Protein AF-A0A315WC44-F1 (afdb_monomer)

Structure (mmCIF, N/CA/C/O backbone):
data_AF-A0A315WC44-F1
#
_entry.id   AF-A0A315WC44-F1
#
loop_
_atom_site.group_PDB
_atom_site.id
_atom_site.type_symbol
_atom_site.label_atom_id
_atom_site.label_alt_id
_atom_site.label_comp_id
_atom_site.label_asym_id
_atom_site.label_entity_id
_atom_site.label_seq_id
_atom_site.pdbx_PDB_ins_code
_atom_site.Cartn_x
_atom_site.Cartn_y
_atom_site.Cartn_z
_atom_site.occupancy
_atom_site.B_iso_or_equiv
_atom_site.auth_seq_id
_atom_site.auth_comp_id
_atom_site.auth_asym_id
_atom_site.auth_atom_id
_atom_site.pdbx_PDB_model_num
ATOM 1 N N . MET A 1 1 ? -19.788 8.033 -0.203 1.00 69.56 1 MET A N 1
ATOM 2 C CA . MET A 1 1 ? -19.761 9.304 0.555 1.00 69.56 1 MET A CA 1
ATOM 3 C C . MET A 1 1 ? -18.329 9.817 0.556 1.00 69.56 1 MET A C 1
ATOM 5 O O . MET A 1 1 ? -17.431 9.000 0.686 1.00 69.56 1 MET A O 1
ATOM 9 N N . ALA A 1 2 ? -18.094 11.113 0.344 1.00 72.69 2 ALA A N 1
ATOM 10 C CA . ALA A 1 2 ? -16.749 11.688 0.423 1.00 72.69 2 ALA A CA 1
ATOM 11 C C . ALA A 1 2 ? -16.596 12.396 1.773 1.00 72.69 2 ALA A C 1
ATOM 13 O O . ALA A 1 2 ? -17.331 13.344 2.052 1.00 72.69 2 ALA A O 1
ATOM 14 N N . VAL A 1 3 ? -15.670 11.925 2.608 1.00 80.12 3 VAL A N 1
ATOM 15 C CA . VAL A 1 3 ? -15.402 12.501 3.931 1.00 80.12 3 VAL A CA 1
ATOM 16 C C . VAL A 1 3 ? -14.093 13.278 3.881 1.00 80.12 3 VAL A C 1
ATOM 18 O O . VAL A 1 3 ? -13.116 12.837 3.279 1.00 80.12 3 VAL A O 1
ATOM 21 N N . ARG A 1 4 ? -14.079 14.464 4.492 1.00 77.88 4 ARG A N 1
ATOM 22 C CA . ARG A 1 4 ? -12.858 15.252 4.662 1.00 77.88 4 ARG A CA 1
ATOM 23 C C . ARG A 1 4 ? -12.190 14.833 5.962 1.00 77.88 4 ARG A C 1
ATOM 25 O O . ARG A 1 4 ? -12.836 14.833 7.005 1.00 77.88 4 ARG A O 1
ATOM 32 N N . ALA A 1 5 ? -10.908 14.525 5.885 1.00 75.44 5 ALA A N 1
ATOM 33 C CA . ALA A 1 5 ? -10.076 14.212 7.032 1.00 75.44 5 ALA A CA 1
ATOM 34 C C . ALA A 1 5 ? -8.780 15.025 6.951 1.00 75.44 5 ALA A C 1
ATOM 36 O O . ALA A 1 5 ? -8.363 15.462 5.877 1.00 75.44 5 ALA A O 1
ATOM 37 N N . SER A 1 6 ? -8.164 15.264 8.097 1.00 75.69 6 SER A N 1
ATOM 38 C CA . SER A 1 6 ? -6.854 15.892 8.187 1.00 75.69 6 SER A CA 1
ATOM 39 C C . SER A 1 6 ? -6.045 15.159 9.243 1.00 75.69 6 SER A C 1
ATOM 41 O O . SER A 1 6 ? -6.572 14.734 10.267 1.00 75.69 6 SER A O 1
ATOM 43 N N . PHE A 1 7 ? -4.760 14.975 8.968 1.00 72.25 7 PHE A N 1
ATOM 44 C CA . PHE A 1 7 ? -3.842 14.258 9.840 1.00 72.25 7 PHE A CA 1
ATOM 45 C C . PHE A 1 7 ? -2.723 15.211 10.244 1.00 72.25 7 PHE A C 1
ATOM 47 O O . PHE A 1 7 ? -2.008 15.711 9.382 1.00 72.25 7 PHE A O 1
ATOM 54 N N . GLU A 1 8 ? -2.602 15.534 11.533 1.00 76.31 8 GLU A N 1
ATOM 55 C CA . GLU A 1 8 ? -1.594 16.482 12.047 1.00 76.31 8 GLU A CA 1
ATOM 56 C C . GLU A 1 8 ? -1.573 17.840 11.306 1.00 76.31 8 GLU A C 1
ATOM 58 O O . GLU A 1 8 ? -0.514 18.403 11.045 1.00 76.31 8 GLU A O 1
ATOM 63 N N . LYS A 1 9 ? -2.754 18.386 10.968 1.00 76.25 9 LYS A N 1
ATOM 64 C CA . LYS A 1 9 ? -2.935 19.607 10.145 1.00 76.25 9 LYS A CA 1
ATOM 65 C C . LYS A 1 9 ? -2.509 19.470 8.673 1.00 76.25 9 LYS A C 1
ATOM 67 O O . LYS A 1 9 ? -2.544 20.462 7.949 1.00 76.25 9 LYS A O 1
ATOM 72 N N . ASN A 1 10 ? -2.186 18.265 8.209 1.00 77.56 10 ASN A N 1
ATOM 73 C CA . ASN A 1 10 ? -1.952 17.965 6.801 1.00 77.56 10 ASN A CA 1
ATOM 74 C C . ASN A 1 10 ? -3.227 17.448 6.131 1.00 77.56 10 ASN A C 1
ATOM 76 O O . ASN A 1 10 ? -3.962 16.633 6.691 1.00 77.56 10 ASN A O 1
ATOM 80 N N . ASN A 1 11 ? -3.454 17.892 4.895 1.00 83.06 11 ASN A N 1
ATOM 81 C CA . ASN A 1 11 ? -4.591 17.465 4.075 1.00 83.06 11 ASN A CA 1
ATOM 82 C C . ASN A 1 11 ? -4.255 16.261 3.170 1.00 83.06 11 ASN A C 1
ATOM 84 O O . ASN A 1 11 ? -5.135 15.716 2.509 1.00 83.06 11 ASN A O 1
ATOM 88 N N . GLU A 1 12 ? -2.995 15.821 3.136 1.00 84.69 12 GLU A N 1
ATOM 89 C CA . GLU A 1 12 ? -2.528 14.708 2.302 1.00 84.69 12 GLU A CA 1
ATOM 90 C C . GLU A 1 12 ? -2.745 13.345 2.974 1.00 84.69 12 GLU A C 1
ATOM 92 O O . GLU A 1 12 ? -1.804 12.631 3.316 1.00 84.69 12 GLU A O 1
ATOM 97 N N . ILE A 1 13 ? -4.006 12.953 3.164 1.00 84.62 13 ILE A N 1
ATOM 98 C CA . ILE A 1 13 ? -4.350 11.697 3.855 1.00 84.62 13 ILE A CA 1
ATOM 99 C C . ILE A 1 13 ? -3.769 10.470 3.131 1.00 84.62 13 ILE A C 1
ATOM 101 O O . ILE A 1 13 ? -3.351 9.509 3.773 1.00 84.62 13 ILE A O 1
ATOM 105 N N . GLY A 1 14 ? -3.687 10.513 1.796 1.00 83.62 14 GLY A N 1
ATOM 106 C CA . GLY A 1 14 ? -3.157 9.417 0.975 1.00 83.62 14 GLY A CA 1
ATOM 107 C C . GLY A 1 14 ? -1.680 9.094 1.224 1.00 83.62 14 GLY A C 1
ATOM 108 O O . GLY A 1 14 ? -1.214 8.034 0.814 1.00 83.62 14 GLY A O 1
ATOM 109 N N . CYS A 1 15 ? -0.946 9.975 1.911 1.00 85.38 15 CYS A N 1
ATOM 110 C CA . CYS A 1 15 ? 0.415 9.707 2.363 1.00 85.38 15 CYS A CA 1
ATOM 111 C C . CYS A 1 15 ? 0.439 8.829 3.627 1.00 85.38 15 CYS A C 1
ATOM 113 O O . CYS A 1 15 ? 1.356 8.027 3.801 1.00 85.38 15 CYS A O 1
ATOM 115 N N . PHE A 1 16 ? -0.575 8.947 4.486 1.00 87.00 16 PHE A N 1
ATOM 116 C CA . PHE A 1 16 ? -0.620 8.331 5.817 1.00 87.00 16 PHE A CA 1
ATOM 117 C C . PHE A 1 16 ? -1.511 7.088 5.884 1.00 87.00 16 PHE A C 1
ATOM 119 O O . PHE A 1 16 ? -1.280 6.216 6.715 1.00 87.00 16 PHE A O 1
ATOM 126 N N . ALA A 1 17 ? -2.498 6.977 4.997 1.00 87.31 17 ALA A N 1
ATOM 127 C CA . ALA A 1 17 ? -3.407 5.840 4.940 1.00 87.31 17 ALA A CA 1
ATOM 128 C C . ALA A 1 17 ? -3.390 5.178 3.562 1.00 87.31 17 ALA A C 1
ATOM 130 O O . ALA A 1 17 ? -3.169 5.830 2.535 1.00 87.31 17 ALA A O 1
ATOM 131 N N . LYS A 1 18 ? -3.667 3.873 3.536 1.00 89.12 18 LYS A N 1
ATOM 132 C CA . LYS A 1 18 ? -3.861 3.120 2.302 1.00 89.12 18 LYS A CA 1
ATOM 133 C C . LYS A 1 18 ? -5.126 2.282 2.364 1.00 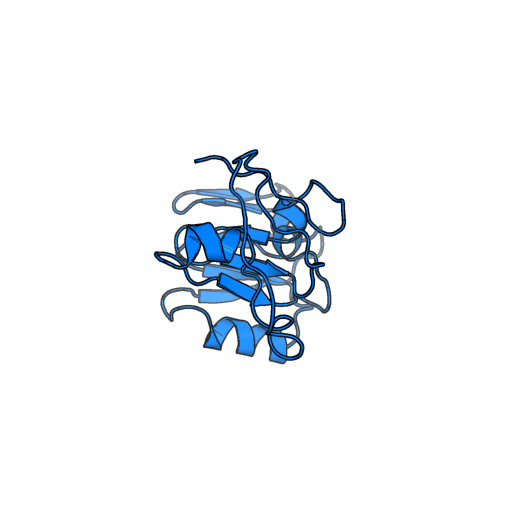89.12 18 LYS A C 1
ATOM 135 O O . LYS A 1 18 ? -5.250 1.383 3.187 1.00 89.12 18 LYS A O 1
ATOM 140 N N . LEU A 1 19 ? -6.054 2.612 1.473 1.00 89.50 19 LEU A N 1
ATOM 141 C CA . LEU A 1 19 ? -7.351 1.965 1.340 1.00 89.50 19 LEU A CA 1
ATOM 142 C C . LEU A 1 19 ? -7.311 0.976 0.179 1.00 89.50 19 LEU A C 1
ATOM 144 O O . LEU A 1 19 ? -6.870 1.325 -0.916 1.00 89.50 19 LEU A O 1
ATOM 148 N N . THR A 1 20 ? -7.804 -0.232 0.421 1.00 88.94 20 THR A N 1
ATOM 149 C CA . THR A 1 20 ? -8.068 -1.242 -0.608 1.00 88.94 20 THR A CA 1
ATOM 150 C C . THR A 1 20 ? -9.492 -1.771 -0.450 1.00 88.94 20 THR A C 1
ATOM 152 O O . THR A 1 20 ? -10.194 -1.418 0.497 1.00 88.94 20 THR A O 1
ATOM 155 N N . ASN A 1 21 ? -9.915 -2.647 -1.360 1.00 87.75 21 ASN A N 1
ATOM 156 C CA . ASN A 1 21 ? -11.247 -3.248 -1.314 1.00 87.75 21 ASN A CA 1
ATOM 157 C C . ASN A 1 21 ? -11.447 -4.209 -0.127 1.00 87.75 21 ASN A C 1
ATOM 159 O O . ASN A 1 21 ? -12.590 -4.501 0.213 1.00 87.75 21 ASN A O 1
ATOM 163 N N . THR A 1 22 ? -10.373 -4.722 0.489 1.00 87.25 22 THR A N 1
ATOM 164 C CA . THR A 1 22 ? -10.461 -5.725 1.571 1.00 87.25 22 THR A CA 1
ATOM 165 C C . THR A 1 22 ? -9.788 -5.342 2.873 1.00 87.25 22 THR A C 1
ATOM 167 O O . THR A 1 22 ? -10.113 -5.939 3.893 1.00 87.25 22 THR A O 1
ATOM 170 N N . TYR A 1 23 ? -8.868 -4.382 2.880 1.00 89.38 23 TYR A N 1
ATOM 171 C CA . TYR A 1 23 ? -8.210 -3.922 4.102 1.00 89.38 23 TYR A CA 1
ATOM 172 C C . TYR A 1 23 ? -7.829 -2.444 4.010 1.00 89.38 23 TYR A C 1
ATOM 174 O O . TYR A 1 23 ? -7.617 -1.890 2.926 1.00 89.38 23 TYR A O 1
ATOM 182 N N . CYS A 1 24 ? -7.702 -1.809 5.170 1.00 88.69 24 CYS A N 1
ATOM 183 C CA . CYS A 1 24 ? -7.207 -0.449 5.302 1.00 88.69 24 CYS A CA 1
ATOM 184 C C . CYS A 1 24 ? -5.980 -0.437 6.215 1.00 88.69 24 CYS A C 1
ATOM 186 O O . CYS A 1 24 ? -6.023 -0.970 7.320 1.00 88.69 24 CYS A O 1
ATOM 188 N N . LEU A 1 25 ? -4.897 0.199 5.770 1.00 88.69 25 LEU A N 1
ATOM 189 C CA . LEU A 1 25 ? -3.715 0.464 6.589 1.00 88.69 25 LEU A CA 1
ATOM 190 C C . LEU A 1 25 ? -3.699 1.936 6.993 1.00 88.69 25 LEU A C 1
ATOM 192 O O . LEU A 1 25 ? -3.834 2.811 6.135 1.00 88.69 25 LEU A O 1
ATOM 196 N N . VAL A 1 26 ? -3.500 2.211 8.276 1.00 87.38 26 VAL A N 1
ATOM 197 C CA . VAL A 1 26 ? -3.444 3.566 8.839 1.00 87.38 26 VAL A CA 1
ATOM 198 C C . VAL A 1 26 ? -2.155 3.727 9.639 1.00 87.38 26 VAL A C 1
ATOM 200 O O . VAL A 1 26 ? -1.686 2.795 10.292 1.00 87.38 26 VAL A O 1
ATOM 203 N N . ALA A 1 27 ? -1.542 4.905 9.538 1.00 85.88 27 ALA A N 1
ATOM 204 C CA . ALA A 1 27 ? -0.339 5.237 10.284 1.00 85.88 27 ALA A CA 1
ATOM 205 C C . ALA A 1 27 ? -0.603 5.342 11.785 1.00 85.88 27 ALA A C 1
ATOM 207 O O . ALA A 1 27 ? -1.554 5.991 12.216 1.00 85.88 27 ALA A O 1
ATOM 208 N N . ILE A 1 28 ? 0.299 4.771 12.583 1.00 78.88 28 ILE A N 1
ATOM 209 C CA . ILE A 1 28 ? 0.268 4.933 14.037 1.00 78.88 28 ILE A CA 1
ATOM 210 C C . ILE A 1 28 ? 0.523 6.406 14.402 1.00 78.88 28 ILE A C 1
ATOM 212 O O . ILE A 1 28 ? 1.578 6.972 14.100 1.00 78.88 28 ILE A O 1
ATOM 216 N N . GLY A 1 29 ? -0.443 6.984 15.118 1.00 66.00 29 GLY A N 1
ATOM 217 C CA . GLY A 1 29 ? -0.347 8.276 15.791 1.00 66.00 29 GLY A CA 1
ATOM 218 C C . GLY A 1 29 ? -1.023 9.415 15.037 1.00 66.00 29 GLY A C 1
ATOM 219 O O . GLY A 1 29 ? -0.496 9.876 14.042 1.00 66.00 29 GLY A O 1
ATOM 220 N N . GLY A 1 30 ? -2.127 9.929 15.573 1.00 54.50 30 GLY A N 1
ATOM 221 C CA . GLY A 1 30 ? -2.789 11.164 15.155 1.00 54.50 30 GLY A CA 1
ATOM 222 C C . GLY A 1 30 ? -3.493 11.788 16.361 1.00 54.50 30 GLY A C 1
ATOM 223 O O . GLY A 1 30 ? -3.991 11.072 17.228 1.00 54.50 30 GLY A O 1
ATOM 224 N N . SER A 1 31 ? -3.461 13.117 16.473 1.00 42.72 31 SER A N 1
ATOM 225 C CA . SER A 1 31 ? -4.110 13.842 17.569 1.00 42.72 31 SER A CA 1
ATOM 226 C C . SER A 1 31 ? -5.638 13.862 17.429 1.00 42.72 31 SER A C 1
ATOM 228 O O . SER A 1 31 ? -6.175 13.867 16.326 1.00 42.72 31 SER A O 1
ATOM 230 N N . GLU A 1 32 ? -6.304 13.923 18.584 1.00 46.84 32 GLU A N 1
ATOM 231 C CA . GLU A 1 32 ? -7.736 13.777 18.918 1.00 46.84 32 GLU A CA 1
ATOM 232 C C . GLU A 1 32 ? -8.772 14.612 18.112 1.00 46.84 32 GLU A C 1
ATOM 234 O O . GLU A 1 32 ? -9.956 14.595 18.438 1.00 46.84 32 GLU A O 1
ATOM 239 N N . ASN A 1 33 ? -8.399 15.331 17.048 1.00 42.66 33 ASN A N 1
ATOM 240 C CA . ASN A 1 33 ? -9.320 16.166 16.261 1.00 42.66 33 ASN A CA 1
ATOM 241 C C . ASN A 1 33 ? -9.874 15.450 15.025 1.00 42.66 33 ASN A C 1
ATOM 243 O O . ASN A 1 33 ? -9.962 16.027 13.941 1.00 42.66 33 ASN A O 1
ATOM 247 N N . PHE A 1 34 ? -10.309 14.206 15.210 1.00 43.59 34 PHE A N 1
ATOM 248 C CA . PHE A 1 34 ? -11.029 13.442 14.195 1.00 43.59 34 PHE A CA 1
ATOM 249 C C . PHE A 1 34 ? -12.559 13.600 14.304 1.00 43.59 34 PHE A C 1
ATOM 251 O O . PHE A 1 34 ? -13.319 12.683 14.004 1.00 43.59 34 PHE A O 1
ATOM 258 N N . TYR A 1 35 ? -13.049 14.770 14.731 1.00 34.66 35 TYR 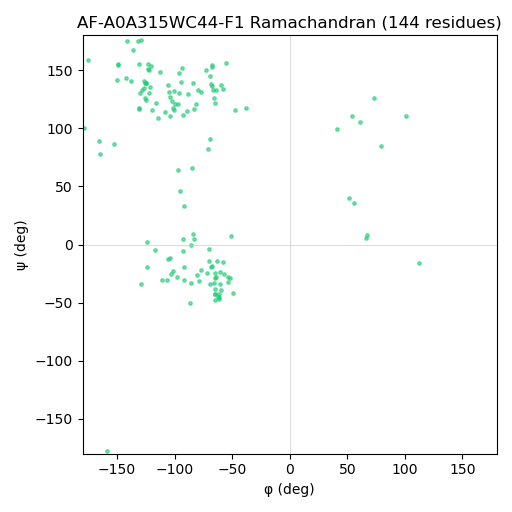A N 1
ATOM 259 C CA . TYR A 1 35 ? -14.487 15.020 14.848 1.00 34.66 35 TYR A CA 1
ATOM 260 C C . TYR A 1 35 ? -15.053 15.854 13.697 1.00 34.66 35 TYR A C 1
ATOM 262 O O . TYR A 1 35 ? -14.667 16.989 13.420 1.00 34.66 35 TYR A O 1
ATOM 270 N N . ARG A 1 36 ? -16.050 15.237 13.066 1.00 33.34 36 ARG A N 1
ATOM 271 C CA . ARG A 1 36 ? -17.081 15.794 12.194 1.00 33.34 36 ARG A CA 1
ATOM 272 C C . ARG A 1 36 ? -17.555 17.172 12.690 1.00 33.34 36 ARG A C 1
ATOM 274 O O . ARG A 1 36 ? -18.190 17.270 13.736 1.00 33.34 36 ARG A O 1
ATOM 281 N N . TRP A 1 37 ? -17.350 18.226 11.899 1.00 26.27 37 TRP A N 1
ATOM 282 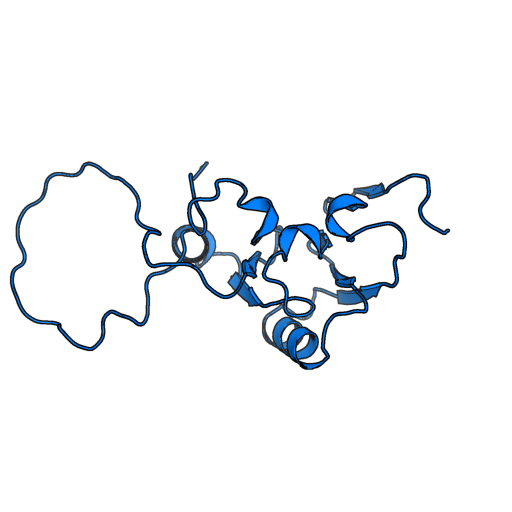C CA . TRP A 1 37 ? -18.166 19.438 12.021 1.00 26.27 37 TRP A CA 1
ATOM 283 C C . TRP A 1 37 ? -19.581 19.100 11.533 1.00 26.27 37 TRP A C 1
ATOM 285 O O . TRP A 1 37 ? -19.875 19.202 10.344 1.00 26.27 37 TRP A O 1
ATOM 295 N N . VAL A 1 38 ? -20.464 18.662 12.433 1.00 32.03 38 VAL A N 1
ATOM 296 C CA . VAL A 1 38 ? -21.904 18.850 12.222 1.00 32.03 38 VAL A CA 1
ATOM 297 C C . VAL A 1 38 ? -22.314 20.049 13.067 1.00 32.03 38 VAL A C 1
ATOM 299 O O . VAL A 1 38 ? -22.236 19.959 14.294 1.00 32.03 38 VAL A O 1
ATOM 302 N N . PRO A 1 39 ? -22.766 21.167 12.478 1.00 31.56 39 PRO A N 1
ATOM 303 C CA . PRO A 1 39 ? -23.479 22.173 13.243 1.00 31.56 39 PRO A CA 1
ATOM 304 C C . PRO A 1 39 ? -24.853 21.588 13.591 1.00 31.56 39 PRO A C 1
ATOM 306 O O . PRO A 1 39 ? -25.834 21.831 12.897 1.00 31.56 39 PRO A O 1
ATOM 309 N N . THR A 1 40 ? -24.930 20.772 14.645 1.00 32.47 40 THR A N 1
ATOM 310 C CA . THR A 1 40 ? -26.219 20.370 15.219 1.00 32.47 40 THR A CA 1
ATOM 311 C C . THR A 1 40 ? -26.327 20.930 16.619 1.00 32.47 40 THR A C 1
ATOM 313 O O . THR A 1 40 ? -25.665 20.491 17.555 1.00 32.47 40 THR A O 1
ATOM 316 N N . CYS A 1 41 ? -27.201 21.919 16.745 1.00 33.81 41 CYS A N 1
ATOM 317 C CA . CYS A 1 41 ? -27.808 22.328 17.993 1.00 33.81 41 CYS A CA 1
ATOM 318 C C . CYS A 1 41 ? -28.338 21.103 18.764 1.00 33.81 41 CYS A C 1
ATOM 320 O O . CYS A 1 41 ? -29.270 20.454 18.296 1.00 33.81 41 CYS A O 1
ATOM 322 N N . ARG A 1 42 ? -27.786 20.812 19.948 1.00 36.62 42 ARG A N 1
ATOM 323 C CA . ARG A 1 42 ? -28.466 20.218 21.127 1.00 36.62 42 ARG A CA 1
ATOM 324 C C . ARG A 1 42 ? -27.435 20.111 22.255 1.00 36.62 42 ARG A C 1
ATOM 326 O O . ARG A 1 42 ? -26.471 19.375 22.151 1.00 36.62 42 ARG A O 1
ATOM 333 N N . ALA A 1 43 ? -27.440 21.033 23.212 1.00 38.75 43 ALA A N 1
ATOM 334 C CA . ALA A 1 43 ? -28.243 20.978 24.437 1.00 38.75 43 ALA A CA 1
ATOM 335 C C . ALA A 1 43 ? -27.926 19.758 25.332 1.00 38.75 43 ALA A C 1
ATOM 337 O O . ALA A 1 43 ? -28.385 18.657 25.063 1.00 38.75 43 ALA A O 1
ATOM 338 N N . ARG A 1 44 ? -27.213 20.053 26.433 1.00 40.06 44 ARG A N 1
ATOM 339 C CA . ARG A 1 44 ? -27.183 19.387 27.755 1.00 40.06 44 ARG A CA 1
ATOM 340 C C . ARG A 1 44 ? -26.902 17.875 27.844 1.00 40.06 44 ARG A C 1
ATOM 342 O O . ARG A 1 44 ? -27.799 17.066 27.664 1.00 40.06 44 ARG A O 1
ATOM 349 N N . ALA A 1 45 ? -25.723 17.560 28.385 1.00 33.06 45 ALA A N 1
ATOM 350 C CA . ALA A 1 45 ? -25.520 16.643 29.522 1.00 33.06 45 ALA A CA 1
ATOM 351 C C . ALA A 1 45 ? -24.078 16.863 30.041 1.00 33.06 45 ALA A C 1
ATOM 353 O O . ALA A 1 45 ? -23.120 16.489 29.381 1.00 33.06 45 ALA A O 1
ATOM 354 N N . SER A 1 46 ? -23.809 17.782 30.971 1.00 34.69 46 SER A N 1
ATOM 355 C CA . SER A 1 46 ? -23.804 17.610 32.434 1.00 34.69 46 SER A CA 1
ATOM 356 C C . SER A 1 46 ? -23.185 16.302 32.963 1.00 34.69 46 SER A C 1
ATOM 358 O 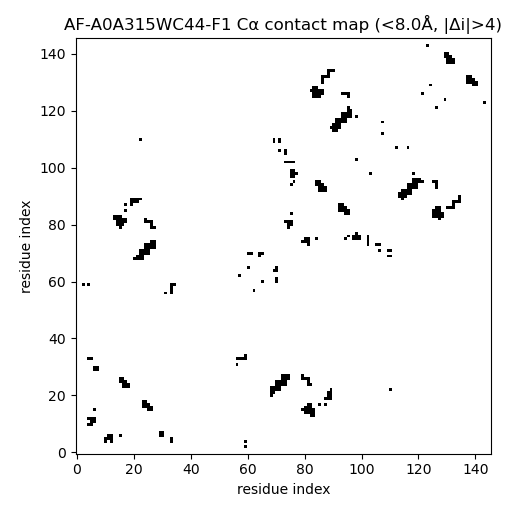O . SER A 1 46 ? -23.884 15.307 33.086 1.00 34.69 46 SER A O 1
ATOM 360 N N . VAL A 1 47 ? -21.925 16.435 33.406 1.00 43.22 47 VAL A N 1
ATOM 361 C CA . VAL A 1 47 ? -21.341 15.885 34.650 1.00 43.22 47 VAL A CA 1
ATOM 362 C C . VAL A 1 47 ? -21.063 14.367 34.706 1.00 43.22 47 VAL A C 1
ATOM 364 O O . VAL A 1 47 ? -21.962 13.551 34.584 1.00 43.22 47 VAL A O 1
ATOM 367 N N . LEU A 1 48 ? -19.796 14.046 35.031 1.00 36.88 48 LEU A N 1
ATOM 368 C CA . LEU A 1 48 ? -19.209 12.742 35.411 1.00 36.88 48 LEU A CA 1
ATOM 369 C C . LEU A 1 48 ? -18.879 11.733 34.294 1.00 36.88 48 LEU A C 1
ATOM 371 O O . LEU A 1 48 ? -19.598 10.766 34.112 1.00 36.88 48 LEU A O 1
ATOM 375 N N . THR A 1 49 ? -17.688 11.876 33.696 1.00 33.66 49 THR A N 1
ATOM 376 C CA . THR A 1 49 ? -16.724 10.770 33.465 1.00 33.66 49 THR A CA 1
ATOM 377 C C . THR A 1 49 ? -15.345 11.354 33.121 1.00 33.66 49 THR A C 1
ATOM 379 O O . THR A 1 49 ? -14.934 11.396 31.964 1.00 33.66 49 THR A O 1
ATOM 382 N N . ASN A 1 50 ? -14.614 11.827 34.133 1.00 36.69 50 ASN A N 1
ATOM 383 C CA . ASN A 1 50 ? -13.167 12.028 34.022 1.00 36.69 50 ASN A CA 1
ATOM 384 C C . ASN A 1 50 ? -12.470 10.686 34.320 1.00 36.69 50 ASN A C 1
ATOM 386 O O . ASN A 1 50 ? -12.862 10.014 35.269 1.00 36.69 50 ASN A O 1
ATOM 390 N N . ILE A 1 51 ? -11.427 10.357 33.539 1.00 34.47 51 ILE A N 1
ATOM 391 C CA . ILE A 1 51 ? -10.398 9.292 33.707 1.00 34.47 51 ILE A CA 1
ATOM 392 C C . ILE A 1 51 ? -10.421 8.117 32.694 1.00 34.47 51 ILE A C 1
ATOM 394 O O . ILE A 1 51 ? -9.376 7.508 32.497 1.00 34.47 51 ILE A O 1
ATOM 398 N N . TRP A 1 52 ? -11.482 7.871 31.910 1.00 28.12 52 TRP A N 1
ATOM 399 C CA . TRP A 1 52 ? -11.487 6.735 30.946 1.00 28.12 52 TRP A CA 1
ATOM 400 C C . TRP A 1 52 ? -11.759 7.074 29.467 1.00 28.12 52 TRP A C 1
ATOM 402 O O . TRP A 1 52 ? -11.745 6.183 28.625 1.00 28.12 52 TRP A O 1
ATOM 412 N N . ALA A 1 53 ? -11.924 8.350 29.106 1.00 29.80 53 ALA A N 1
ATOM 413 C CA . ALA A 1 53 ? -12.285 8.755 27.738 1.00 29.80 53 ALA A CA 1
ATOM 414 C C . ALA A 1 53 ? -11.098 9.076 26.802 1.00 29.80 53 ALA A C 1
ATOM 416 O O . ALA A 1 53 ? -11.313 9.480 25.667 1.00 29.80 53 ALA A O 1
ATOM 417 N N . LYS A 1 54 ? -9.843 8.879 27.234 1.00 28.12 54 LYS A N 1
ATOM 418 C CA . LYS A 1 54 ? -8.656 9.063 26.369 1.00 28.12 54 LYS A CA 1
ATOM 419 C C . LYS A 1 54 ? -8.324 7.850 25.487 1.00 28.12 54 LYS A C 1
ATOM 421 O O . LYS A 1 54 ? -7.280 7.842 24.846 1.00 28.12 54 LYS A O 1
ATOM 426 N N . ARG A 1 55 ? -9.152 6.796 25.498 1.00 32.16 55 ARG A N 1
ATOM 427 C CA . ARG A 1 55 ? -8.769 5.485 24.947 1.00 32.16 55 ARG A CA 1
ATOM 428 C C . ARG A 1 55 ? -9.581 4.975 23.758 1.00 32.16 55 ARG A C 1
ATOM 430 O O . ARG A 1 55 ? -9.181 3.955 23.227 1.00 32.16 55 ARG A O 1
ATOM 437 N N . LEU A 1 56 ? -10.640 5.640 23.300 1.00 32.22 56 LEU A N 1
ATOM 438 C CA . LEU A 1 56 ? -11.309 5.263 22.044 1.00 32.22 56 LEU A CA 1
ATOM 439 C C . LEU A 1 56 ? -11.986 6.488 21.417 1.00 32.22 56 LEU A C 1
ATOM 441 O O . LEU A 1 56 ? -13.161 6.748 21.659 1.00 32.22 56 LEU A O 1
ATOM 445 N N . ILE A 1 57 ? -11.237 7.256 20.630 1.00 36.44 57 ILE A N 1
ATOM 446 C CA . ILE A 1 57 ? -11.826 8.139 19.619 1.00 36.44 57 ILE A CA 1
ATOM 447 C C . ILE A 1 57 ? -11.587 7.408 18.299 1.00 36.44 57 ILE A C 1
ATOM 449 O O . ILE A 1 57 ? -10.421 7.269 17.933 1.00 36.44 57 ILE A O 1
ATOM 453 N N . PRO A 1 58 ? -12.627 6.874 17.632 1.00 45.81 58 PRO A N 1
ATOM 454 C CA . PRO A 1 58 ? -12.427 6.191 16.365 1.00 45.81 58 PRO A CA 1
ATOM 455 C C . PRO A 1 58 ? -11.969 7.211 15.323 1.00 45.81 58 PRO A C 1
ATOM 457 O O . PRO A 1 58 ? -12.560 8.287 15.190 1.00 45.81 58 PRO A O 1
ATOM 460 N N . ASP A 1 59 ? -10.923 6.878 14.574 1.00 60.25 59 ASP A N 1
ATOM 461 C CA . ASP A 1 59 ? -10.565 7.609 13.358 1.00 60.25 59 ASP A CA 1
ATOM 462 C C . ASP A 1 59 ? -11.778 7.642 12.399 1.00 60.25 59 ASP A C 1
ATOM 464 O O . ASP A 1 59 ? -12.614 6.740 12.448 1.00 60.25 59 ASP A O 1
ATOM 468 N N . VAL A 1 60 ? -11.904 8.607 11.465 1.00 67.88 60 VAL A N 1
ATOM 469 C CA . VAL A 1 60 ? -12.989 8.540 10.434 1.00 67.88 60 VAL A CA 1
ATOM 470 C C . VAL A 1 60 ? -12.972 7.216 9.694 1.00 67.88 60 VAL A C 1
ATOM 472 O O . VAL A 1 60 ? -14.016 6.748 9.252 1.00 67.88 60 VAL A O 1
ATOM 475 N N . PHE A 1 61 ? -11.800 6.597 9.587 1.00 70.00 61 PHE A N 1
ATOM 476 C CA . PHE A 1 61 ? -11.680 5.263 9.035 1.00 70.00 61 PHE A CA 1
ATOM 477 C C . PHE A 1 61 ? -12.447 4.230 9.861 1.00 70.00 61 PHE A C 1
ATOM 479 O O . PHE A 1 61 ? -13.224 3.476 9.296 1.00 70.00 61 PHE A O 1
ATOM 486 N N . GLU A 1 62 ? -12.317 4.226 11.184 1.00 68.62 62 GLU A N 1
ATOM 487 C CA . GLU A 1 62 ? -13.096 3.330 12.041 1.00 68.62 62 GLU A CA 1
ATOM 488 C C . GLU A 1 62 ? -14.582 3.719 12.073 1.00 68.62 62 GLU A C 1
ATOM 490 O O . GLU A 1 62 ? -15.442 2.845 12.098 1.00 68.62 62 GLU A O 1
ATOM 495 N N . GLY A 1 63 ? -14.911 5.010 11.995 1.00 72.56 63 GLY A N 1
ATOM 496 C CA . GLY A 1 63 ? -16.302 5.472 11.958 1.00 72.56 63 GLY A CA 1
ATOM 497 C C . GLY A 1 63 ? -17.075 5.055 10.701 1.00 72.56 63 GLY A C 1
ATOM 498 O O . GLY A 1 63 ? -18.274 4.817 10.784 1.00 72.56 63 GLY A O 1
ATOM 499 N N . GLU A 1 64 ? -16.402 4.961 9.552 1.00 72.56 64 GLU A N 1
ATOM 500 C CA . GLU A 1 64 ? -17.046 4.678 8.260 1.00 72.56 64 GLU A CA 1
ATOM 501 C C . GLU A 1 64 ? -16.780 3.253 7.749 1.00 72.56 64 GLU A C 1
ATOM 503 O O . GLU A 1 64 ? -17.612 2.694 7.040 1.00 72.56 64 GLU A O 1
ATOM 508 N N . LEU A 1 65 ? -15.622 2.657 8.065 1.00 76.00 65 LEU A N 1
ATOM 509 C CA . LEU A 1 65 ? -15.208 1.360 7.513 1.00 76.00 65 LEU A CA 1
ATOM 510 C C . LEU A 1 65 ? -15.309 0.187 8.491 1.00 76.00 65 LEU A C 1
ATOM 512 O O . LEU A 1 65 ? -15.239 -0.952 8.026 1.00 76.00 65 LEU A O 1
ATOM 516 N N . SER A 1 66 ? -15.501 0.417 9.797 1.00 63.31 66 SER A N 1
ATOM 517 C CA . SER A 1 66 ? -15.498 -0.664 10.805 1.00 63.31 66 SER A CA 1
ATOM 518 C C . SER A 1 66 ? -16.518 -1.771 10.542 1.00 63.31 66 SER A C 1
ATOM 520 O O . SER A 1 66 ? -16.303 -2.909 10.951 1.00 63.31 66 SER A O 1
ATOM 522 N N . GLU A 1 67 ? -17.602 -1.470 9.830 1.00 67.12 67 GLU A N 1
ATOM 523 C CA . GLU A 1 67 ? -18.647 -2.446 9.527 1.00 67.12 67 GLU A CA 1
ATOM 524 C C . GLU A 1 67 ? -18.260 -3.430 8.409 1.00 67.12 67 GLU A C 1
ATOM 526 O O . GLU A 1 67 ? -18.845 -4.506 8.323 1.00 67.12 67 GLU A O 1
ATOM 531 N N . THR A 1 68 ? -17.302 -3.089 7.534 1.00 78.19 68 THR A N 1
ATOM 532 C CA . THR A 1 68 ? -17.026 -3.868 6.306 1.00 78.19 68 THR A CA 1
ATOM 533 C C . THR A 1 68 ? -15.555 -4.234 6.108 1.00 78.19 68 THR A C 1
ATOM 535 O O . THR A 1 68 ? -15.268 -5.293 5.550 1.00 78.19 68 THR A O 1
ATOM 538 N N . ILE A 1 69 ? -14.612 -3.382 6.526 1.00 83.38 69 ILE A N 1
ATOM 539 C CA . ILE A 1 69 ? -13.184 -3.534 6.212 1.00 83.38 69 ILE A CA 1
ATOM 540 C C . ILE A 1 69 ? -12.342 -3.413 7.495 1.00 83.38 69 ILE A C 1
ATOM 542 O O . ILE A 1 69 ? -12.492 -2.431 8.222 1.00 83.38 69 ILE A O 1
ATOM 546 N N . PRO A 1 70 ? -11.412 -4.352 7.772 1.00 85.81 70 PRO A N 1
ATOM 547 C CA . PRO A 1 70 ? -10.492 -4.233 8.897 1.00 85.81 70 PRO A CA 1
ATOM 548 C C . PRO A 1 70 ? -9.539 -3.047 8.700 1.00 85.81 70 PRO A C 1
ATOM 550 O O . PRO A 1 70 ? -8.846 -2.936 7.682 1.00 85.81 70 PRO A O 1
ATOM 553 N N . VAL A 1 71 ? -9.499 -2.172 9.704 1.00 85.00 71 VAL A N 1
ATOM 554 C CA . VAL A 1 71 ? -8.561 -1.051 9.798 1.00 85.00 71 VAL A CA 1
ATOM 555 C C . VAL A 1 71 ? -7.391 -1.482 10.675 1.00 85.00 71 VAL A C 1
ATOM 557 O O . VAL A 1 71 ? -7.578 -1.861 11.829 1.00 85.00 71 VAL A O 1
ATOM 560 N N . VAL A 1 72 ? -6.182 -1.445 10.120 1.00 86.25 72 VAL A N 1
ATOM 561 C CA . VAL A 1 72 ? -4.960 -1.870 10.804 1.00 86.25 72 VAL A CA 1
ATOM 562 C C . VAL A 1 72 ? -4.034 -0.682 10.979 1.00 86.25 72 VAL A C 1
ATOM 564 O O . VAL A 1 72 ? -3.586 -0.069 10.008 1.00 86.25 72 VAL A O 1
ATOM 567 N N . HIS A 1 73 ? -3.703 -0.404 12.234 1.00 86.38 73 HIS A N 1
ATOM 568 C CA . HIS A 1 73 ? -2.710 0.594 12.606 1.00 86.38 73 HIS A CA 1
ATOM 569 C C . HIS A 1 73 ? -1.318 -0.017 12.512 1.00 86.38 73 HIS A C 1
ATOM 571 O O . HIS A 1 73 ? -1.011 -0.967 13.234 1.00 86.38 73 HIS A O 1
ATOM 577 N N . ALA A 1 74 ? -0.481 0.504 11.621 1.00 86.25 74 ALA A N 1
ATOM 578 C CA . ALA A 1 74 ? 0.870 0.005 11.405 1.00 86.25 74 ALA A CA 1
ATOM 579 C C . ALA A 1 74 ? 1.887 1.148 11.271 1.00 86.25 74 ALA A C 1
ATOM 581 O O . ALA A 1 74 ? 1.551 2.323 11.130 1.00 86.25 74 ALA A O 1
ATOM 582 N N . SER A 1 75 ? 3.162 0.797 11.329 1.00 87.25 75 SER A N 1
ATOM 583 C CA . SER A 1 75 ? 4.264 1.603 10.810 1.00 87.25 75 SER A CA 1
ATOM 584 C C . SER A 1 75 ? 5.019 0.744 9.808 1.00 87.25 75 SER A C 1
ATOM 586 O O . SER A 1 75 ? 4.927 -0.484 9.851 1.00 87.25 75 SER A O 1
ATOM 588 N N . ILE A 1 76 ? 5.713 1.377 8.866 1.00 88.50 76 ILE A N 1
ATOM 589 C CA . ILE A 1 76 ? 6.494 0.657 7.858 1.00 88.50 76 ILE A CA 1
ATOM 590 C C . ILE A 1 76 ? 7.875 1.282 7.808 1.00 88.50 76 ILE A C 1
ATOM 592 O O . ILE A 1 76 ? 8.001 2.472 7.515 1.00 88.50 76 ILE A O 1
ATOM 596 N N . ALA A 1 77 ? 8.896 0.487 8.133 1.00 85.62 77 ALA A N 1
ATOM 597 C CA . ALA A 1 77 ? 10.276 0.945 8.277 1.00 85.62 77 ALA A CA 1
ATOM 598 C C . ALA A 1 77 ? 10.412 2.091 9.303 1.00 85.62 77 ALA A C 1
ATOM 600 O O . ALA A 1 77 ? 11.163 3.045 9.090 1.00 85.62 77 ALA A O 1
ATOM 601 N N . GLY A 1 78 ? 9.617 2.057 10.383 1.00 83.88 78 GLY A N 1
ATOM 602 C CA . GLY A 1 78 ? 9.577 3.123 11.394 1.00 83.88 78 GLY A CA 1
ATOM 603 C C . GLY A 1 78 ? 9.019 4.463 10.890 1.00 83.88 78 GLY A C 1
ATOM 604 O O . GLY A 1 78 ? 9.030 5.454 11.620 1.00 83.88 78 GLY A O 1
ATOM 605 N N . CYS A 1 79 ? 8.517 4.514 9.653 1.00 85.00 79 CYS A N 1
ATOM 606 C CA . CYS A 1 79 ? 7.911 5.698 9.066 1.00 85.00 79 CYS A CA 1
ATOM 607 C C . CYS A 1 79 ? 6.387 5.664 9.223 1.00 85.00 79 CYS A C 1
ATOM 609 O O . CYS A 1 79 ? 5.743 4.617 9.139 1.00 85.00 79 CYS A O 1
ATOM 611 N N . ARG A 1 80 ? 5.799 6.855 9.367 1.00 84.94 80 ARG A N 1
ATOM 612 C CA . ARG A 1 80 ? 4.340 7.067 9.410 1.00 84.94 80 ARG A CA 1
ATOM 613 C C . ARG A 1 80 ? 3.716 7.221 8.016 1.00 84.94 80 ARG A C 1
ATOM 615 O O . ARG A 1 80 ? 2.518 7.420 7.886 1.00 84.94 80 ARG A O 1
ATOM 622 N N . ILE A 1 81 ? 4.517 7.155 6.955 1.00 88.00 81 ILE A N 1
ATOM 623 C CA . ILE A 1 81 ? 4.083 7.431 5.578 1.00 88.00 81 ILE A CA 1
ATOM 624 C C . ILE A 1 81 ? 3.747 6.114 4.861 1.00 88.00 81 ILE A C 1
ATOM 626 O O . ILE A 1 81 ? 4.403 5.714 3.903 1.00 88.00 81 ILE A O 1
ATOM 630 N N . ILE A 1 82 ? 2.730 5.400 5.341 1.00 88.50 82 ILE A N 1
ATOM 631 C CA . ILE A 1 82 ? 2.371 4.073 4.810 1.00 88.50 82 ILE A CA 1
ATOM 632 C C . ILE A 1 82 ? 1.899 4.151 3.362 1.00 88.50 82 ILE A C 1
ATOM 634 O O . ILE A 1 82 ? 2.284 3.329 2.529 1.00 88.50 82 ILE A O 1
ATOM 638 N N . GLY A 1 83 ? 1.072 5.149 3.048 1.00 87.44 83 GLY A N 1
ATOM 639 C CA . GLY A 1 83 ? 0.389 5.227 1.762 1.00 87.44 83 GLY A CA 1
ATOM 640 C C . GLY A 1 83 ? 1.324 5.464 0.575 1.00 87.44 83 GLY A C 1
ATOM 641 O O . GLY A 1 83 ? 0.941 5.166 -0.558 1.00 87.44 83 GLY A O 1
ATOM 642 N N . ARG A 1 84 ? 2.547 5.952 0.832 1.00 88.75 84 ARG A N 1
ATOM 643 C CA . ARG A 1 84 ? 3.614 6.089 -0.173 1.00 88.75 84 ARG A CA 1
ATOM 644 C C . ARG A 1 84 ? 4.614 4.939 -0.155 1.00 88.75 84 ARG A C 1
ATOM 646 O O . ARG A 1 84 ? 5.223 4.666 -1.180 1.00 88.75 84 ARG A O 1
ATOM 653 N N . MET A 1 85 ? 4.815 4.291 0.990 1.00 89.81 85 MET A N 1
ATOM 654 C CA . MET A 1 85 ? 5.781 3.196 1.111 1.00 89.81 85 MET A CA 1
ATOM 655 C C . MET A 1 85 ? 5.232 1.869 0.595 1.00 89.81 85 MET A C 1
ATOM 657 O O . MET A 1 85 ? 6.014 1.034 0.155 1.00 89.81 85 MET A O 1
ATOM 661 N N . CYS A 1 86 ? 3.911 1.687 0.623 1.00 90.12 86 CYS A N 1
ATOM 662 C CA . CYS A 1 86 ? 3.270 0.429 0.272 1.00 90.12 86 CYS A CA 1
ATOM 663 C C . CYS A 1 86 ? 2.259 0.552 -0.853 1.00 90.12 86 CYS A C 1
ATOM 665 O O . CYS A 1 86 ? 1.567 1.560 -1.017 1.00 90.12 86 CYS A O 1
ATOM 667 N N . VAL A 1 87 ? 2.142 -0.551 -1.583 1.00 92.00 87 VAL A N 1
ATOM 668 C CA . VAL A 1 87 ? 1.173 -0.737 -2.657 1.00 92.00 87 VAL A CA 1
ATOM 669 C C . VAL A 1 87 ? 0.446 -2.031 -2.403 1.00 92.00 87 VAL A C 1
ATOM 671 O O . VAL A 1 87 ? 1.058 -3.043 -2.080 1.00 92.00 87 VAL A O 1
ATOM 674 N N . GLY A 1 88 ? -0.872 -1.988 -2.503 1.00 91.31 88 GLY A N 1
ATOM 675 C CA . GLY A 1 88 ? -1.706 -3.103 -2.120 1.00 91.31 88 GLY A CA 1
ATOM 676 C C . GLY A 1 88 ? -2.961 -3.167 -2.952 1.00 91.31 88 GLY A C 1
ATOM 677 O O . GLY A 1 88 ? -3.430 -2.165 -3.490 1.00 91.31 88 GLY A O 1
ATOM 678 N N . ASN A 1 89 ? -3.477 -4.375 -3.037 1.00 91.94 89 ASN A N 1
ATOM 679 C CA . ASN A 1 89 ? -4.662 -4.734 -3.775 1.00 91.94 89 ASN A CA 1
ATOM 680 C C . ASN A 1 89 ? -5.444 -5.773 -2.974 1.00 91.94 89 ASN A C 1
ATOM 682 O O . ASN A 1 89 ? -4.925 -6.294 -1.986 1.00 91.94 89 ASN A O 1
ATOM 686 N N . ARG A 1 90 ? -6.635 -6.178 -3.425 1.00 90.69 90 ARG A N 1
ATOM 687 C CA . ARG A 1 90 ? -7.399 -7.227 -2.726 1.00 90.69 90 ARG A CA 1
ATOM 688 C C . ARG A 1 90 ? -6.609 -8.522 -2.502 1.00 90.69 90 ARG A C 1
ATOM 690 O O . ARG A 1 90 ? -6.842 -9.228 -1.523 1.00 90.69 90 ARG A O 1
ATOM 697 N N . HIS A 1 91 ? -5.711 -8.837 -3.430 1.00 90.19 91 HIS A N 1
ATOM 698 C CA . HIS A 1 91 ? -4.969 -10.096 -3.477 1.00 90.19 91 HIS A CA 1
ATOM 699 C C . HIS A 1 91 ? -3.621 -10.065 -2.747 1.00 90.19 91 HIS A C 1
ATOM 701 O O . HIS A 1 91 ? -3.072 -11.122 -2.430 1.00 90.19 91 HIS A O 1
ATOM 707 N N . GLY A 1 92 ? -3.051 -8.887 -2.492 1.00 91.31 92 GLY A N 1
ATOM 708 C CA . GLY A 1 92 ? -1.697 -8.813 -1.958 1.00 91.31 92 GLY A CA 1
ATOM 709 C C . GLY A 1 92 ? -1.231 -7.412 -1.604 1.00 91.31 92 GLY A C 1
ATOM 710 O O . GLY A 1 92 ? -1.747 -6.422 -2.116 1.00 91.31 92 GLY A O 1
ATOM 711 N N . LEU A 1 93 ? -0.223 -7.361 -0.738 1.00 92.31 93 LEU A N 1
ATOM 712 C CA . LEU A 1 93 ? 0.421 -6.152 -0.248 1.00 92.31 93 LEU A CA 1
ATOM 713 C C . LEU A 1 93 ? 1.929 -6.244 -0.492 1.00 92.31 93 LEU A C 1
ATOM 715 O O . LEU A 1 93 ? 2.588 -7.184 -0.042 1.00 92.31 93 LEU A O 1
ATOM 719 N N . LEU A 1 94 ? 2.471 -5.237 -1.166 1.00 92.06 94 LEU A N 1
ATOM 720 C CA . LEU A 1 94 ? 3.898 -5.048 -1.361 1.00 92.06 94 LEU A CA 1
ATOM 721 C C . LEU A 1 94 ? 4.436 -4.085 -0.314 1.00 92.06 94 LEU A C 1
ATOM 723 O O . LEU A 1 94 ? 3.902 -2.994 -0.082 1.00 92.06 94 LEU A O 1
ATOM 727 N N . VAL A 1 95 ? 5.512 -4.523 0.316 1.00 91.38 95 VAL A N 1
ATOM 728 C CA . VAL A 1 95 ? 6.155 -3.860 1.440 1.00 91.38 95 VAL A CA 1
ATOM 729 C C . VAL A 1 95 ? 7.630 -3.654 1.085 1.00 91.38 95 VAL A C 1
ATOM 731 O O . VAL A 1 95 ? 8.237 -4.546 0.491 1.00 91.38 95 VAL A O 1
ATOM 734 N N . PRO A 1 96 ? 8.239 -2.503 1.412 1.00 91.44 96 PRO A N 1
ATOM 735 C CA . PRO A 1 96 ? 9.646 -2.273 1.114 1.00 91.44 96 PRO A CA 1
ATOM 736 C C . PRO A 1 96 ? 10.533 -3.193 1.962 1.00 91.44 96 PRO A C 1
ATOM 738 O O . PRO A 1 96 ? 10.180 -3.553 3.091 1.00 91.44 96 PRO A O 1
ATOM 741 N N . ASN A 1 97 ? 11.725 -3.515 1.459 1.00 89.69 97 ASN A N 1
ATOM 742 C CA . ASN A 1 97 ? 12.686 -4.367 2.169 1.00 89.69 97 ASN A CA 1
ATOM 743 C C . ASN A 1 97 ? 13.147 -3.805 3.529 1.00 89.69 97 ASN A C 1
ATOM 745 O O . ASN A 1 97 ? 13.506 -4.558 4.425 1.00 89.69 97 ASN A O 1
ATOM 749 N N . ASN A 1 98 ? 13.054 -2.487 3.721 1.00 89.69 98 ASN A N 1
ATOM 750 C CA . ASN A 1 98 ? 13.422 -1.813 4.973 1.00 89.69 98 ASN A CA 1
ATOM 751 C C . ASN A 1 98 ? 12.452 -2.096 6.138 1.00 89.69 98 ASN A C 1
ATOM 753 O O . ASN A 1 98 ? 12.652 -1.598 7.244 1.00 89.69 98 ASN A O 1
ATOM 757 N N . THR A 1 99 ? 11.368 -2.832 5.894 1.00 89.50 99 THR A N 1
ATOM 758 C CA . THR A 1 99 ? 10.325 -3.080 6.894 1.00 89.50 99 THR A CA 1
ATOM 759 C C . THR A 1 99 ? 10.770 -4.133 7.886 1.00 89.50 99 THR A C 1
ATOM 761 O O . THR A 1 99 ? 11.187 -5.226 7.501 1.00 89.50 99 THR A O 1
ATOM 764 N N . THR A 1 100 ? 10.609 -3.836 9.171 1.00 91.31 100 THR A N 1
ATOM 765 C CA . THR A 1 100 ? 11.035 -4.736 10.244 1.00 91.31 100 THR A CA 1
ATOM 766 C C . THR A 1 100 ? 10.191 -6.015 10.277 1.00 91.31 100 THR A C 1
ATOM 768 O O . THR A 1 100 ? 9.043 -6.046 9.825 1.00 91.31 100 THR A O 1
ATOM 771 N N . ASP A 1 101 ? 10.744 -7.107 10.808 1.00 90.50 101 ASP A N 1
ATOM 772 C CA . ASP A 1 101 ? 10.005 -8.372 10.955 1.00 90.50 101 ASP A CA 1
ATOM 773 C C . ASP A 1 101 ? 8.835 -8.257 11.937 1.00 90.50 101 ASP A C 1
ATOM 775 O O . ASP A 1 101 ? 7.816 -8.923 11.762 1.00 90.50 101 ASP A O 1
ATOM 779 N N . GLN A 1 102 ? 8.946 -7.365 12.924 1.00 90.75 102 GLN A N 1
ATOM 780 C CA . GLN A 1 102 ? 7.870 -7.075 13.871 1.00 90.75 102 GLN A CA 1
ATOM 781 C C .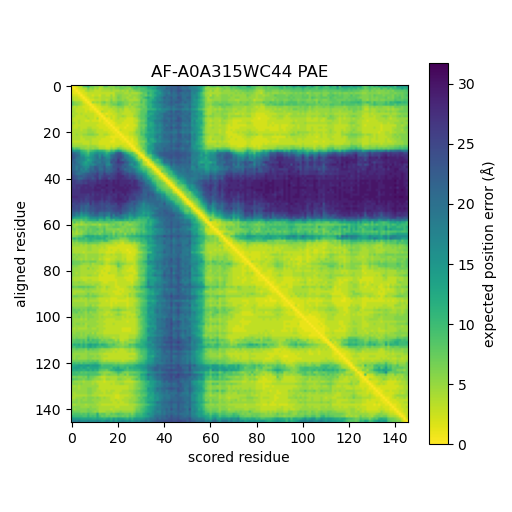 GLN A 1 102 ? 6.665 -6.436 13.171 1.00 90.75 102 GLN A C 1
ATOM 783 O O . GLN A 1 102 ? 5.538 -6.894 13.354 1.00 90.75 102 GLN A O 1
ATOM 788 N N . GLU A 1 103 ? 6.900 -5.425 12.328 1.00 90.56 103 GLU A N 1
ATOM 789 C CA . GLU A 1 103 ? 5.849 -4.781 11.530 1.00 90.56 103 GLU A CA 1
ATOM 790 C C . GLU A 1 103 ? 5.200 -5.785 10.569 1.00 90.56 103 GLU A C 1
ATOM 792 O O . GLU A 1 103 ? 3.977 -5.845 10.453 1.00 90.56 103 GLU A O 1
ATOM 797 N N . LEU A 1 104 ? 6.006 -6.630 9.922 1.00 89.94 104 LEU A N 1
ATOM 798 C CA . LEU A 1 104 ? 5.492 -7.631 8.994 1.00 89.94 104 LEU A CA 1
ATOM 799 C C . LEU A 1 104 ? 4.619 -8.672 9.710 1.00 89.94 104 LEU A C 1
ATOM 801 O O . LEU A 1 104 ? 3.541 -9.011 9.217 1.00 89.94 104 LEU A O 1
ATOM 805 N N . GLN A 1 105 ? 5.040 -9.147 10.884 1.00 90.75 105 GLN A N 1
ATOM 806 C CA . GLN A 1 105 ? 4.241 -10.074 11.683 1.00 90.75 105 GLN A CA 1
ATOM 807 C C . GLN A 1 105 ? 2.936 -9.430 12.169 1.00 90.75 105 GLN A C 1
ATOM 809 O O . GLN A 1 105 ? 1.892 -10.076 12.151 1.00 90.75 105 GLN A O 1
ATOM 814 N N . HIS A 1 106 ? 2.970 -8.153 12.552 1.00 89.50 106 HIS A N 1
ATOM 815 C CA . HIS A 1 106 ? 1.778 -7.403 12.955 1.00 89.50 106 HIS A CA 1
ATOM 816 C C . HIS A 1 106 ? 0.746 -7.298 11.826 1.00 89.50 106 HIS A C 1
ATOM 818 O O . HIS A 1 106 ? -0.439 -7.570 12.030 1.00 89.50 106 HIS A O 1
ATOM 824 N N . ILE A 1 107 ? 1.208 -6.986 10.612 1.00 89.44 107 ILE A N 1
ATOM 825 C CA . ILE A 1 107 ? 0.371 -6.945 9.407 1.00 89.44 107 ILE A CA 1
ATOM 826 C C . ILE A 1 107 ? -0.203 -8.343 9.124 1.00 89.44 107 ILE A C 1
ATOM 828 O O . ILE A 1 107 ? -1.405 -8.473 8.914 1.00 89.44 107 ILE A O 1
ATOM 832 N N . ARG A 1 108 ? 0.608 -9.406 9.203 1.00 88.50 108 ARG A N 1
ATOM 833 C CA . ARG A 1 108 ? 0.135 -10.792 9.017 1.00 88.50 108 ARG A CA 1
ATOM 834 C C . ARG A 1 108 ? -0.938 -11.212 10.017 1.00 88.50 108 ARG A C 1
ATOM 836 O O . ARG A 1 108 ? -1.866 -11.903 9.634 1.00 88.50 108 ARG A O 1
ATOM 843 N N . ASN A 1 109 ? -0.820 -10.797 11.275 1.00 90.00 109 ASN A N 1
ATOM 844 C CA . ASN A 1 109 ? -1.800 -11.140 12.306 1.00 90.00 109 ASN A CA 1
ATOM 845 C C . ASN A 1 109 ? -3.131 -10.391 12.129 1.00 90.00 109 ASN A C 1
ATOM 847 O O . ASN A 1 109 ? -4.154 -10.838 12.639 1.00 90.00 109 ASN A O 1
ATOM 851 N N . SER A 1 110 ? -3.099 -9.232 11.466 1.00 86.38 110 SER A N 1
ATOM 852 C CA . SER A 1 110 ? -4.244 -8.320 11.373 1.00 86.38 110 SER A CA 1
ATOM 853 C C . SER A 1 110 ? -4.989 -8.410 10.037 1.00 86.38 110 SER A C 1
ATOM 855 O O . SER A 1 110 ? -6.151 -8.015 9.961 1.00 86.38 110 SER A O 1
ATOM 857 N N . LEU A 1 111 ? -4.335 -8.889 8.974 1.00 84.69 111 LEU A N 1
ATOM 858 C CA . LEU A 1 111 ? -4.943 -9.053 7.653 1.00 84.69 111 LEU A CA 1
ATOM 859 C C . LEU A 1 111 ? -5.492 -10.476 7.464 1.00 84.69 111 LEU A C 1
ATOM 861 O O . LEU A 1 111 ? -4.954 -11.424 8.028 1.00 84.69 111 LEU A O 1
ATOM 865 N N . PRO A 1 112 ? -6.537 -10.650 6.635 1.00 81.19 112 PRO A N 1
ATOM 866 C CA . PRO A 1 112 ? -7.036 -11.974 6.286 1.00 81.19 112 PRO A CA 1
ATOM 867 C C . PRO A 1 112 ? -6.034 -12.737 5.404 1.00 81.19 112 PRO A C 1
ATOM 869 O O . PRO A 1 112 ? -5.427 -12.155 4.502 1.00 81.19 112 PRO A O 1
ATOM 872 N N . ASP A 1 113 ? -5.954 -14.060 5.585 1.00 77.50 113 ASP A N 1
ATOM 873 C CA . ASP A 1 113 ? -4.993 -14.964 4.916 1.00 77.50 113 ASP A CA 1
ATOM 874 C C . ASP A 1 113 ? -5.045 -14.950 3.376 1.00 77.50 113 ASP A C 1
ATOM 876 O O . ASP A 1 113 ? -4.137 -15.432 2.697 1.00 77.50 113 ASP A O 1
ATOM 880 N N . ALA A 1 114 ? -6.110 -14.390 2.797 1.00 85.81 114 ALA A N 1
ATOM 881 C CA . ALA A 1 114 ? -6.238 -14.201 1.356 1.00 85.81 114 ALA A CA 1
ATOM 882 C C . ALA A 1 114 ? -5.203 -13.211 0.785 1.00 85.81 114 ALA A C 1
ATOM 884 O O . ALA A 1 114 ? -4.889 -13.279 -0.405 1.00 85.81 114 ALA A O 1
ATOM 885 N N . VAL A 1 115 ? -4.686 -12.290 1.607 1.00 88.62 115 VAL A N 1
ATOM 886 C CA . VAL A 1 115 ? -3.754 -11.242 1.176 1.00 88.62 115 VAL A CA 1
ATOM 887 C C . VAL A 1 115 ? -2.320 -11.744 1.291 1.00 88.62 115 VAL A C 1
ATOM 889 O O . VAL A 1 115 ? -1.797 -11.969 2.381 1.00 88.62 115 VAL A O 1
ATOM 892 N N . ARG A 1 116 ? -1.635 -11.866 0.152 1.00 90.31 116 ARG A N 1
ATOM 893 C CA . ARG A 1 116 ? -0.215 -12.237 0.129 1.00 90.31 116 ARG A CA 1
ATOM 894 C C . ARG A 1 116 ? 0.665 -11.023 0.404 1.00 90.31 116 ARG A C 1
ATOM 896 O O . ARG A 1 116 ? 0.635 -10.058 -0.353 1.00 90.31 116 ARG A O 1
ATOM 903 N N . ILE A 1 117 ? 1.472 -11.086 1.460 1.00 92.06 117 ILE A N 1
ATOM 904 C CA . ILE A 1 117 ? 2.412 -10.017 1.824 1.00 92.06 117 ILE A CA 1
ATOM 905 C C . ILE A 1 117 ? 3.806 -10.390 1.331 1.00 92.06 117 ILE A C 1
ATOM 907 O O . ILE A 1 117 ? 4.352 -11.409 1.761 1.00 92.06 117 ILE A O 1
ATOM 911 N N . GLN A 1 118 ? 4.385 -9.550 0.474 1.00 90.75 118 GLN A N 1
ATOM 912 C CA . GLN A 1 118 ? 5.712 -9.764 -0.097 1.00 90.75 118 GLN A CA 1
ATOM 913 C C . GLN A 1 118 ? 6.601 -8.540 0.129 1.00 90.75 118 GLN A C 1
ATOM 915 O O . GLN A 1 118 ? 6.185 -7.402 -0.103 1.00 90.75 118 GLN A O 1
ATOM 920 N N . ARG A 1 119 ? 7.843 -8.783 0.564 1.00 91.19 119 ARG A N 1
ATOM 921 C CA . ARG A 1 119 ? 8.884 -7.753 0.568 1.00 91.19 119 ARG A CA 1
ATOM 922 C C . ARG A 1 119 ? 9.467 -7.610 -0.832 1.00 91.19 119 ARG A C 1
ATOM 924 O O . ARG A 1 119 ? 9.792 -8.619 -1.458 1.00 91.19 119 ARG A O 1
ATOM 931 N N . VAL A 1 120 ? 9.599 -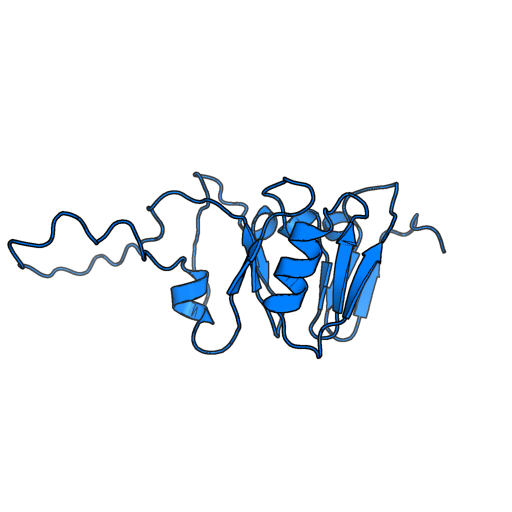6.374 -1.294 1.00 89.25 120 VAL A N 1
ATOM 932 C CA . VAL A 1 120 ? 10.188 -6.043 -2.593 1.00 89.25 120 VAL A CA 1
ATOM 933 C C . VAL A 1 120 ? 11.380 -5.118 -2.380 1.00 89.25 120 VAL A C 1
ATOM 935 O O . VAL A 1 120 ? 11.329 -4.179 -1.578 1.00 89.25 120 VAL A O 1
ATOM 938 N N . GLU A 1 121 ? 12.464 -5.409 -3.092 1.00 82.69 121 GLU A N 1
ATOM 939 C CA . GLU A 1 121 ? 13.625 -4.535 -3.195 1.00 82.69 121 GLU A CA 1
ATOM 940 C C . GLU A 1 121 ? 13.474 -3.648 -4.429 1.00 82.69 121 GLU A C 1
ATOM 942 O O . GLU A 1 121 ? 13.553 -4.127 -5.554 1.00 82.69 121 GLU A O 1
ATOM 947 N N . GLU A 1 122 ? 13.280 -2.347 -4.218 1.00 77.88 122 GLU A N 1
ATOM 948 C CA . GLU A 1 122 ? 13.357 -1.341 -5.278 1.00 77.88 122 GLU A CA 1
ATOM 949 C C . GLU A 1 122 ? 14.359 -0.256 -4.885 1.00 77.88 122 GLU A C 1
ATOM 951 O O . GLU A 1 122 ? 14.416 0.170 -3.729 1.00 77.88 122 GLU A O 1
ATOM 956 N N . ARG A 1 123 ? 15.166 0.190 -5.855 1.00 75.56 123 ARG A N 1
ATOM 957 C CA . ARG A 1 123 ? 16.221 1.201 -5.650 1.00 75.56 123 ARG A CA 1
ATOM 958 C C . ARG A 1 123 ? 15.853 2.594 -6.171 1.00 75.56 123 ARG A C 1
ATOM 960 O O . ARG A 1 123 ? 16.565 3.546 -5.870 1.00 75.56 123 ARG A O 1
ATOM 967 N N . LEU A 1 124 ? 14.772 2.716 -6.946 1.00 76.12 124 LEU A N 1
ATOM 968 C CA . LEU A 1 124 ? 14.405 3.951 -7.652 1.00 76.12 124 LEU A CA 1
ATOM 969 C C . LEU A 1 124 ? 13.568 4.903 -6.791 1.00 76.12 124 LEU A C 1
ATOM 971 O O . LEU A 1 124 ? 13.880 6.087 -6.684 1.00 76.12 124 LEU A O 1
ATOM 975 N N . SER A 1 125 ? 12.495 4.410 -6.171 1.00 81.00 125 SER A N 1
ATOM 976 C CA . SER A 1 125 ? 11.655 5.203 -5.270 1.00 81.00 125 SER A CA 1
ATOM 977 C C . SER A 1 125 ? 10.847 4.301 -4.332 1.00 81.00 125 SER A C 1
ATOM 979 O O . SER A 1 125 ? 10.985 3.083 -4.342 1.00 81.00 125 SER A O 1
ATOM 981 N N . ALA A 1 126 ? 10.008 4.911 -3.496 1.00 82.06 126 ALA A N 1
ATOM 982 C CA . ALA A 1 126 ? 9.053 4.185 -2.670 1.00 82.06 126 ALA A CA 1
ATOM 983 C C . ALA A 1 126 ? 7.955 3.551 -3.543 1.00 82.06 126 ALA A C 1
ATOM 985 O O . ALA A 1 126 ? 7.422 4.223 -4.431 1.00 82.06 126 ALA A O 1
ATOM 986 N N . LEU A 1 127 ? 7.571 2.305 -3.241 1.00 84.69 127 LEU A N 1
ATOM 987 C CA . LEU A 1 127 ? 6.629 1.501 -4.040 1.00 84.69 127 LEU A CA 1
ATOM 988 C C . LEU A 1 127 ? 5.346 2.267 -4.397 1.00 84.69 127 LEU A C 1
ATOM 990 O O . LEU A 1 127 ? 4.879 2.218 -5.531 1.00 84.69 127 LEU A O 1
ATOM 994 N N . GLY A 1 128 ? 4.794 3.032 -3.450 1.00 85.38 128 GLY A N 1
ATOM 995 C CA . GLY A 1 128 ? 3.549 3.788 -3.623 1.00 85.38 128 GLY A CA 1
ATOM 996 C C . GLY A 1 128 ? 3.629 4.979 -4.573 1.00 85.38 128 GLY A C 1
ATOM 997 O O . GLY A 1 128 ? 2.583 5.487 -4.968 1.00 85.38 128 GLY A O 1
ATOM 998 N N . ASN A 1 129 ? 4.831 5.422 -4.950 1.00 88.88 129 ASN A N 1
ATOM 999 C CA . ASN A 1 129 ? 5.023 6.416 -6.008 1.00 88.88 129 ASN A CA 1
ATOM 1000 C C . ASN A 1 129 ? 5.220 5.758 -7.381 1.00 88.88 129 ASN A C 1
ATOM 1002 O O . ASN A 1 129 ? 4.902 6.359 -8.403 1.00 88.88 129 ASN A O 1
ATOM 1006 N N . VAL A 1 130 ? 5.796 4.556 -7.392 1.00 87.75 130 VAL A N 1
ATOM 1007 C CA . VAL A 1 130 ? 6.240 3.851 -8.600 1.00 87.75 130 VAL A CA 1
ATOM 1008 C C . VAL A 1 130 ? 5.103 3.055 -9.224 1.00 87.75 130 VAL A C 1
ATOM 1010 O O . VAL A 1 130 ? 5.037 2.933 -10.447 1.00 87.75 130 VAL A O 1
ATOM 1013 N N . VAL A 1 131 ? 4.205 2.527 -8.387 1.00 90.06 131 VAL A N 1
ATOM 1014 C CA . VAL A 1 131 ? 3.168 1.596 -8.813 1.00 90.06 131 VAL A CA 1
ATOM 1015 C C . VAL A 1 131 ? 1.779 2.094 -8.420 1.00 90.06 131 VAL A C 1
ATOM 1017 O O . VAL A 1 131 ? 1.473 2.300 -7.244 1.00 90.06 131 VAL A O 1
ATOM 1020 N N . ALA A 1 132 ? 0.897 2.210 -9.411 1.00 90.25 132 ALA A N 1
ATOM 1021 C CA . ALA A 1 132 ? -0.533 2.417 -9.217 1.00 90.25 132 ALA A CA 1
ATOM 1022 C C . ALA A 1 132 ? -1.286 1.131 -9.582 1.00 90.25 132 ALA A C 1
ATOM 1024 O O . ALA A 1 132 ? -1.287 0.717 -10.739 1.00 90.25 132 ALA A O 1
ATOM 1025 N N . CYS A 1 133 ? -1.922 0.494 -8.596 1.00 91.00 133 CYS A N 1
ATOM 1026 C CA . CYS A 1 133 ? -2.607 -0.791 -8.765 1.00 91.00 133 CYS A CA 1
ATOM 1027 C C . CYS A 1 133 ? -4.121 -0.677 -8.609 1.00 91.00 133 CYS A C 1
ATOM 1029 O O . CYS A 1 133 ? -4.617 0.090 -7.786 1.00 91.00 133 CYS A O 1
ATOM 1031 N N . ASN A 1 134 ? -4.827 -1.537 -9.335 1.00 91.00 134 ASN A N 1
ATOM 1032 C CA . ASN A 1 134 ? -6.198 -1.953 -9.068 1.00 91.00 134 ASN A CA 1
ATOM 1033 C C . ASN A 1 134 ? -6.280 -3.493 -9.138 1.00 91.00 134 ASN A C 1
ATOM 1035 O O . ASN A 1 134 ? -5.312 -4.141 -9.531 1.00 91.00 134 ASN A O 1
ATOM 1039 N N . ASP A 1 135 ? -7.431 -4.092 -8.820 1.00 91.31 135 ASP A N 1
ATOM 1040 C CA . ASP A 1 135 ? -7.669 -5.551 -8.816 1.00 91.31 135 ASP A CA 1
ATOM 1041 C C . ASP A 1 135 ? -7.275 -6.243 -10.134 1.00 91.31 135 ASP A C 1
ATOM 1043 O O . ASP A 1 135 ? -6.844 -7.394 -10.125 1.00 91.31 135 ASP A O 1
ATOM 1047 N N . TYR A 1 136 ? -7.352 -5.522 -11.256 1.00 91.50 136 TYR A N 1
ATOM 1048 C CA . TYR A 1 136 ? -7.162 -6.079 -12.598 1.00 91.50 136 TYR A CA 1
ATOM 1049 C C . TYR A 1 136 ? -5.884 -5.621 -13.310 1.00 91.50 136 TYR A C 1
ATOM 1051 O O . TYR A 1 136 ? -5.364 -6.347 -14.152 1.00 91.50 136 TYR A O 1
ATOM 1059 N N . VAL A 1 137 ? -5.406 -4.404 -13.037 1.00 94.56 137 VAL A N 1
ATOM 1060 C CA . VAL A 1 137 ? -4.333 -3.755 -13.810 1.00 94.56 137 VAL A CA 1
ATOM 1061 C C . VAL A 1 137 ? -3.428 -2.973 -12.866 1.00 94.56 137 VAL A C 1
ATOM 1063 O O . VAL A 1 137 ? -3.909 -2.351 -11.918 1.00 94.56 137 VAL A O 1
ATOM 1066 N N . ALA A 1 138 ? -2.127 -2.972 -13.154 1.00 92.25 138 ALA A N 1
ATOM 1067 C CA . ALA A 1 138 ? -1.143 -2.129 -12.493 1.00 92.25 138 ALA A CA 1
ATOM 1068 C C . ALA A 1 138 ? -0.372 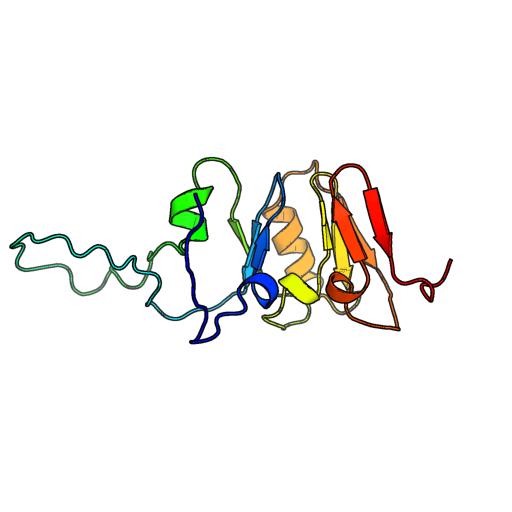-1.297 -13.526 1.00 92.25 138 ALA A C 1
ATOM 1070 O O . ALA A 1 138 ? -0.006 -1.796 -14.590 1.00 92.25 138 ALA A O 1
ATOM 1071 N N . LEU A 1 139 ? -0.135 -0.030 -13.200 1.00 92.00 139 LEU A N 1
ATOM 1072 C CA . LEU A 1 139 ? 0.757 0.868 -13.922 1.00 92.00 139 LEU A CA 1
ATOM 1073 C C . LEU A 1 139 ? 2.039 1.003 -13.112 1.00 92.00 139 LEU A C 1
ATOM 1075 O O . LEU A 1 139 ? 1.985 1.315 -11.924 1.00 92.00 139 LEU A O 1
ATOM 1079 N N . VAL A 1 140 ? 3.170 0.763 -13.764 1.00 91.31 140 VAL A N 1
ATOM 1080 C CA . VAL A 1 140 ? 4.505 0.809 -13.165 1.00 91.31 140 VAL A CA 1
ATOM 1081 C C . VAL A 1 140 ? 5.360 1.841 -13.884 1.00 91.31 140 VAL A C 1
ATOM 1083 O O . VAL A 1 140 ? 5.139 2.134 -15.063 1.00 91.31 140 VAL A O 1
ATOM 1086 N N . HIS A 1 141 ? 6.346 2.380 -13.175 1.00 90.19 141 HIS A N 1
ATOM 1087 C CA . HIS A 1 141 ? 7.361 3.229 -13.782 1.00 90.19 141 HIS A CA 1
ATOM 1088 C C . HIS A 1 141 ? 8.126 2.462 -14.881 1.00 90.19 141 HIS A C 1
ATOM 1090 O O . HIS A 1 141 ? 8.474 1.300 -14.668 1.00 90.19 141 HIS A O 1
ATOM 1096 N N . PRO A 1 142 ? 8.408 3.076 -16.047 1.00 88.12 142 PRO A N 1
ATOM 1097 C CA . PRO A 1 142 ? 9.056 2.388 -17.168 1.00 88.12 142 PRO A CA 1
ATOM 1098 C C . PRO A 1 142 ? 10.482 1.922 -16.859 1.00 88.12 142 PRO A C 1
ATOM 1100 O O . PRO A 1 142 ? 10.919 0.922 -17.419 1.00 88.12 142 PRO A O 1
ATOM 1103 N N . ASP A 1 143 ? 11.174 2.617 -15.955 1.00 87.50 143 ASP A N 1
ATOM 1104 C CA . ASP A 1 143 ? 12.549 2.276 -15.567 1.00 87.50 143 ASP A CA 1
ATOM 1105 C C . ASP A 1 143 ? 12.620 1.183 -14.490 1.00 87.50 143 ASP A C 1
ATOM 1107 O O . ASP A 1 143 ? 13.691 0.948 -13.941 1.00 87.50 143 ASP A O 1
ATOM 1111 N N . LEU A 1 144 ? 11.501 0.534 -14.145 1.00 81.56 144 LEU A N 1
ATOM 1112 C CA . LEU A 1 144 ? 11.525 -0.581 -13.204 1.00 81.56 144 LEU A CA 1
ATOM 1113 C C . LEU A 1 144 ? 12.326 -1.755 -13.786 1.00 81.56 144 LEU A C 1
ATOM 1115 O O . LEU A 1 144 ? 12.113 -2.146 -14.938 1.00 81.56 144 LEU A O 1
ATOM 1119 N N . ASP A 1 145 ? 13.217 -2.327 -12.975 1.00 76.62 145 ASP A N 1
ATOM 1120 C CA . ASP A 1 145 ? 13.970 -3.524 -13.347 1.00 76.62 145 ASP A CA 1
ATOM 1121 C C . ASP A 1 145 ? 12.999 -4.675 -13.689 1.00 76.62 145 ASP A C 1
ATOM 1123 O O . ASP A 1 145 ? 12.003 -4.891 -12.990 1.00 76.62 145 ASP A O 1
ATOM 1127 N N . ARG A 1 146 ? 13.265 -5.369 -14.805 1.00 68.12 146 ARG A N 1
ATOM 1128 C CA . ARG A 1 146 ? 12.441 -6.475 -15.330 1.00 68.12 146 ARG A CA 1
ATOM 1129 C C . ARG A 1 146 ? 12.735 -7.811 -14.665 1.00 68.12 146 ARG A C 1
ATOM 1131 O O . ARG A 1 146 ? 13.931 -8.102 -14.449 1.00 68.12 146 ARG A O 1
#

Secondary structure (DSSP, 8-state):
------BTTB--HHHHEEE-SS-EEEES---S------------------SSTTS----HHHHHHTTTS-EEEE-BTTBS-HHHH-EEETTEEEEETT--HHHHHHHHHHS-TTSEEEEE--SSS-HHHHEEE-SS-EEE-TTS--

Solvent-accessible surface area (backbone atoms only — not comparable to full-atom values): 9231 Å² total; per-residue (Å²): 136,91,80,91,68,64,54,87,89,35,73,64,49,61,38,30,31,39,82,47,90,58,41,31,43,34,36,64,80,72,72,93,74,60,70,80,91,66,98,66,94,73,8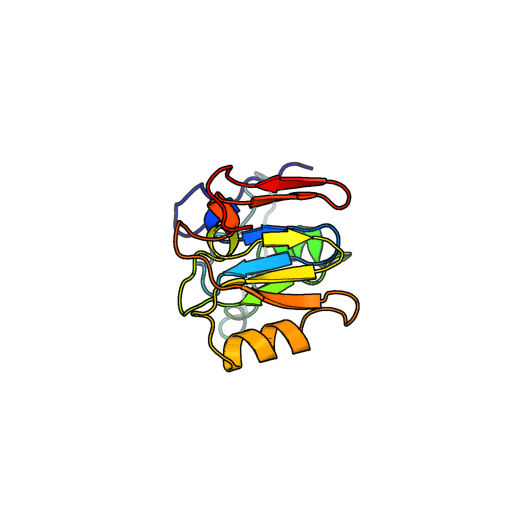4,89,85,83,86,89,78,87,90,73,74,91,76,77,78,62,48,62,62,52,72,74,31,61,90,83,31,58,76,40,76,42,56,51,56,88,34,52,48,38,21,34,40,30,34,57,40,60,62,28,36,42,36,47,64,71,42,47,72,67,48,51,49,52,50,60,76,71,49,64,89,73,44,47,77,43,74,43,89,69,91,85,61,48,46,29,77,43,38,54,67,52,90,87,54,71,49,66,51,86,85,57,87,131

InterPro domains:
  IPR002769 Translation initiation factor IF6 [PF01912] (57-146)
  IPR002769 Translation initiation factor IF6 [PTHR10784] (1-146)
  IPR002769 Translation initiation factor IF6 [SM00654] (3-144)

Foldseek 3Di:
DDDQDAFPNHRPQLQQKDDEPAAIEGEPDGDPPQDDPDPDDDDDDDDDDPDPPPPDDDHVCCVPPVVPYFYAHAAFLNHSRDSQQWDFYQQEIEHEPSGDPVRVVSCVVRGDPSYHYDYDYDDPGRPNVAWDDYPPDIDGHPPGDD

pLDDT: mean 75.08, std 20.56, range [26.27, 94.56]

Mean predicted aligned error: 10.6 Å

Organism: Gambusia affinis (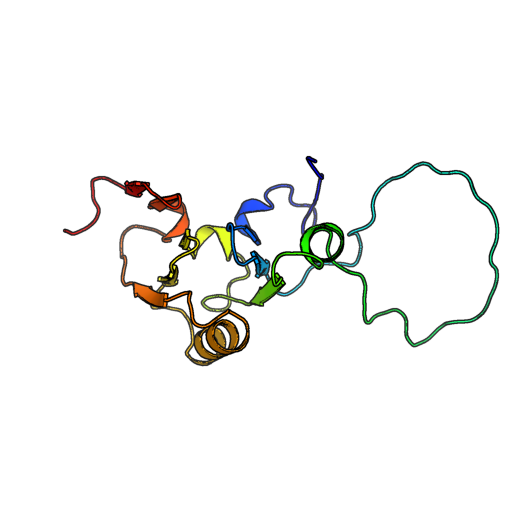NCBI:txid33528)

Nearest PDB structures (foldseek):
  8esq-assembly1_y  TM=9.470E-01  e=1.885E-17  Schizosaccharomyces pombe
  8pv4-assembly1_CN  TM=9.517E-01  e=6.405E-17  Thermochaetoides thermophila DSM 1495
  6r87-assembly1_X  TM=9.632E-01  e=9.425E-17  Saccharomyces cerevisiae
  5m3q-assembly1_A  TM=9.638E-01  e=1.300E-16  Thermochaetoides thermophila DSM 1495
  6n8k-assembly1_y  TM=9.468E-01  e=6.831E-17  Saccharomyces cerevisiae S288C

Radius of gyration: 17.81 Å; Cα contacts (8 Å, |Δi|>4): 210; chains: 1; bounding box: 45×37×53 Å

Sequence (146 aa):
MAVRASFEKNNEIGCFAKLTNTYCLVAIGGSENFYRWVPTCRARASVLTNIWAKRLIPDVFEGELSETIPVVHASIAGCRIIGRMCVGNRHGLLVPNNTTDQELQHIRNSLPDAVRIQRVEERLSALGNVVACNDYVALVHPDLDR